Protein AF-R6BRM7-F1 (afdb_monomer_lite)

Sequence (82 aa):
MDDKTKADIDAGVPMVIVHWDENGTTTSQEAYNLENISLSDWQKEQLARATLEACRKFYSDPENVKKYEAWKAKRDETKKHK

Radius of gyration: 18.75 Å; chains: 1; bounding box: 39×40×42 Å

Secondary structure (DSSP, 8-state):
--HHHHHHHHTT--EEEEEE-TTS-EEEEEEESGGG----HHHHHHHHHHHHHHHHHHHHSHHHHHHHHHHHHHHHHHHHT-

Structure (mmCIF, N/CA/C/O backbone):
data_AF-R6BRM7-F1
#
_entry.id   AF-R6BRM7-F1
#
loop_
_atom_site.group_PDB
_atom_site.id
_atom_site.type_symbol
_atom_site.label_atom_id
_atom_site.label_alt_id
_atom_site.label_comp_id
_atom_site.label_asym_id
_atom_site.label_entity_id
_atom_site.label_seq_id
_atom_site.pdbx_PDB_ins_code
_atom_site.Cartn_x
_atom_site.Cartn_y
_atom_site.Cartn_z
_atom_site.occupancy
_atom_site.B_iso_or_equiv
_atom_site.auth_seq_id
_atom_site.auth_comp_id
_atom_site.auth_asym_id
_atom_site.auth_atom_id
_atom_site.pdbx_PDB_model_num
ATOM 1 N N . MET A 1 1 ? 8.317 11.451 -20.037 1.00 83.00 1 MET A N 1
ATOM 2 C CA . MET A 1 1 ? 8.955 10.175 -19.665 1.00 83.00 1 MET A CA 1
ATOM 3 C C . MET A 1 1 ? 10.294 10.096 -20.371 1.00 83.00 1 MET A C 1
ATOM 5 O O . MET A 1 1 ? 10.314 10.228 -21.594 1.00 83.00 1 MET A O 1
ATOM 9 N N . ASP A 1 2 ? 11.379 9.983 -19.610 1.00 91.81 2 ASP A N 1
ATOM 10 C CA . ASP A 1 2 ? 12.736 9.837 -20.146 1.00 91.81 2 ASP A CA 1
ATOM 11 C C . ASP A 1 2 ? 12.969 8.439 -20.747 1.00 91.81 2 ASP A C 1
ATOM 13 O O . ASP A 1 2 ? 12.170 7.518 -20.556 1.00 91.81 2 ASP A O 1
ATOM 17 N N . ASP A 1 3 ? 14.061 8.292 -21.496 1.00 96.31 3 ASP A N 1
ATOM 18 C CA . ASP A 1 3 ? 14.356 7.072 -22.252 1.00 96.31 3 ASP A CA 1
ATOM 19 C C . ASP A 1 3 ? 14.687 5.872 -21.357 1.00 96.31 3 ASP A C 1
ATOM 21 O O . ASP A 1 3 ? 14.371 4.740 -21.720 1.00 96.31 3 ASP A O 1
ATOM 25 N N . LYS A 1 4 ? 15.257 6.100 -20.166 1.00 94.88 4 LYS A N 1
ATOM 26 C CA . LYS A 1 4 ? 15.512 5.023 -19.203 1.00 94.88 4 LYS A CA 1
ATOM 27 C C . LYS A 1 4 ? 14.193 4.470 -18.672 1.00 94.88 4 LYS A C 1
ATOM 29 O O . LYS A 1 4 ? 14.018 3.258 -18.645 1.00 94.88 4 LYS A O 1
ATOM 34 N N . THR A 1 5 ? 13.267 5.346 -18.291 1.00 93.88 5 THR A N 1
ATOM 35 C CA . THR A 1 5 ? 11.950 4.942 -17.787 1.00 93.88 5 THR A CA 1
ATOM 36 C C . THR A 1 5 ? 11.185 4.124 -18.830 1.00 93.88 5 THR A C 1
ATOM 38 O O . THR A 1 5 ? 10.609 3.095 -18.489 1.00 93.88 5 THR A O 1
ATOM 41 N N . LYS A 1 6 ? 11.234 4.523 -20.109 1.00 95.31 6 LYS A N 1
ATOM 42 C CA . LYS A 1 6 ? 10.652 3.727 -21.204 1.00 95.31 6 LYS A CA 1
ATOM 43 C C . LYS A 1 6 ? 11.308 2.352 -21.323 1.00 95.31 6 LYS A C 1
ATOM 45 O O . LYS A 1 6 ? 10.602 1.354 -21.356 1.00 95.31 6 LYS A O 1
ATOM 50 N N . ALA A 1 7 ? 12.640 2.299 -21.329 1.00 97.44 7 ALA A N 1
ATOM 51 C CA . ALA A 1 7 ? 13.373 1.040 -21.435 1.00 97.44 7 ALA A CA 1
ATOM 52 C C . ALA A 1 7 ? 13.087 0.086 -20.259 1.00 97.44 7 ALA A C 1
ATOM 54 O O . ALA A 1 7 ? 12.938 -1.112 -20.476 1.00 97.44 7 ALA A O 1
ATOM 55 N N . ASP A 1 8 ? 12.972 0.603 -19.031 1.00 96.88 8 ASP A N 1
ATOM 56 C CA . ASP A 1 8 ? 12.634 -0.197 -17.848 1.00 96.88 8 ASP A CA 1
ATOM 57 C C . ASP A 1 8 ? 11.189 -0.742 -17.938 1.00 96.88 8 ASP A C 1
ATOM 59 O O . ASP A 1 8 ? 10.944 -1.902 -17.597 1.00 96.88 8 ASP A O 1
ATOM 63 N N . ILE A 1 9 ? 10.237 0.051 -18.455 1.00 95.94 9 ILE A N 1
ATOM 64 C CA . ILE A 1 9 ? 8.861 -0.405 -18.722 1.00 95.94 9 ILE A CA 1
ATOM 65 C C . ILE A 1 9 ? 8.848 -1.501 -19.794 1.00 95.94 9 ILE A C 1
ATOM 67 O O . ILE A 1 9 ? 8.249 -2.553 -19.569 1.00 95.94 9 ILE A O 1
ATOM 71 N N . ASP A 1 10 ? 9.539 -1.292 -20.917 1.00 96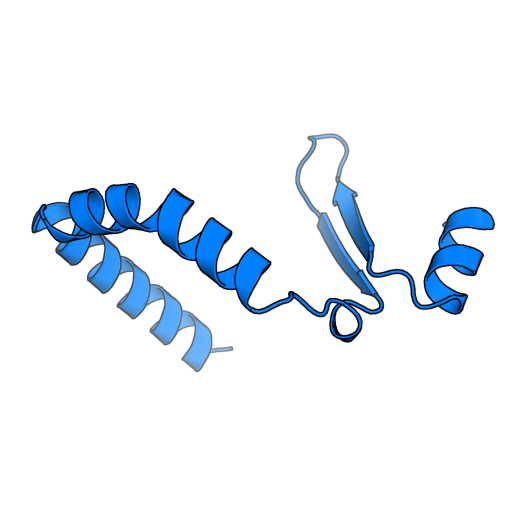.50 10 ASP A N 1
ATOM 72 C CA . ASP A 1 10 ? 9.629 -2.266 -22.013 1.00 96.50 10 ASP A CA 1
ATOM 73 C C . ASP A 1 10 ? 10.330 -3.565 -21.572 1.00 96.50 10 ASP A C 1
ATOM 75 O O . ASP A 1 10 ? 10.007 -4.651 -22.053 1.00 96.50 10 ASP A O 1
ATOM 79 N N . ALA A 1 11 ? 11.255 -3.477 -20.609 1.00 97.00 11 ALA A N 1
ATOM 80 C CA . ALA A 1 11 ? 11.922 -4.621 -19.987 1.00 97.00 11 ALA A CA 1
ATOM 81 C C . ALA A 1 11 ? 11.057 -5.359 -18.944 1.00 97.00 11 ALA A C 1
ATOM 83 O O . ALA A 1 11 ? 11.513 -6.339 -18.351 1.00 97.00 11 ALA A O 1
ATOM 84 N N . GLY A 1 12 ? 9.821 -4.914 -18.699 1.00 96.25 12 GLY A N 1
ATOM 85 C CA . GLY A 1 12 ? 8.899 -5.568 -17.772 1.00 96.25 12 GLY A CA 1
ATOM 86 C C . GLY A 1 12 ? 9.127 -5.217 -16.299 1.00 96.25 12 GLY A C 1
ATOM 87 O O . GLY A 1 12 ? 8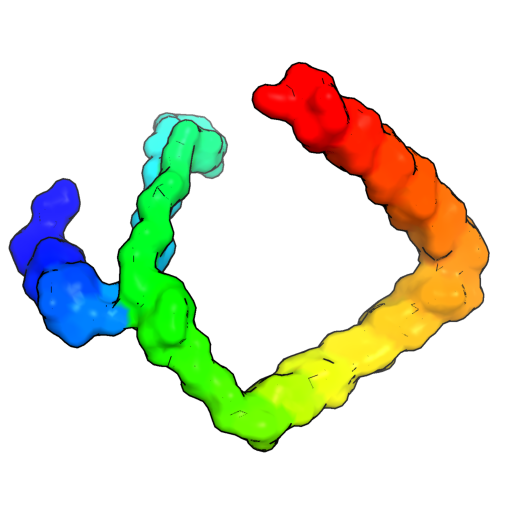.594 -5.908 -15.426 1.00 96.25 12 GLY A O 1
ATOM 88 N N . VAL A 1 13 ? 9.908 -4.175 -15.989 1.00 96.25 13 VAL A N 1
ATOM 89 C CA . VAL A 1 13 ? 10.147 -3.756 -14.601 1.00 96.25 13 VAL A CA 1
ATOM 90 C C . VAL A 1 13 ? 8.842 -3.195 -14.016 1.00 96.25 13 VAL A C 1
ATOM 92 O O . VAL A 1 13 ? 8.244 -2.301 -14.623 1.00 96.25 13 VAL A O 1
ATOM 95 N N . PRO A 1 14 ? 8.373 -3.693 -12.854 1.00 96.44 14 PRO A N 1
ATOM 96 C CA . PRO A 1 14 ? 7.177 -3.169 -12.204 1.00 96.44 14 PRO A CA 1
ATOM 97 C C . PRO A 1 14 ? 7.411 -1.741 -11.714 1.00 96.44 14 PRO A C 1
ATOM 99 O O . PRO A 1 14 ? 8.357 -1.476 -10.969 1.00 96.44 14 PRO A O 1
ATOM 102 N N . MET A 1 15 ? 6.533 -0.819 -12.110 1.00 95.94 15 MET A N 1
ATOM 103 C CA . MET A 1 15 ? 6.681 0.602 -11.805 1.00 95.94 15 MET A CA 1
ATOM 104 C C . MET A 1 15 ? 5.332 1.292 -11.632 1.00 95.94 15 MET A C 1
ATOM 106 O O . MET A 1 15 ? 4.347 0.976 -12.299 1.00 95.94 15 MET A O 1
ATOM 110 N N . VAL A 1 16 ? 5.309 2.286 -10.748 1.00 95.88 16 VAL A N 1
ATOM 111 C CA . VAL A 1 16 ? 4.220 3.252 -10.643 1.00 95.88 16 VAL A CA 1
ATOM 112 C C . VAL A 1 16 ? 4.791 4.642 -10.868 1.00 95.88 16 VAL A C 1
ATOM 114 O O . VAL A 1 16 ? 5.742 5.032 -10.193 1.00 95.88 16 VAL A O 1
ATOM 117 N N . ILE A 1 17 ? 4.180 5.395 -11.778 1.00 94.81 17 ILE A N 1
ATOM 118 C CA . ILE A 1 17 ? 4.490 6.805 -12.009 1.00 94.81 17 ILE A CA 1
ATOM 119 C C . ILE A 1 17 ? 3.344 7.619 -11.432 1.00 94.81 17 ILE A C 1
ATOM 121 O O . ILE A 1 17 ? 2.192 7.458 -11.830 1.00 94.81 17 ILE A O 1
ATOM 125 N N . VAL A 1 18 ? 3.664 8.467 -10.461 1.00 96.00 18 VAL A N 1
ATOM 126 C CA . VAL A 1 18 ? 2.705 9.362 -9.814 1.00 96.00 18 VAL A CA 1
ATOM 127 C C . VAL A 1 18 ? 2.973 10.769 -10.321 1.00 96.00 18 VAL A C 1
ATOM 129 O O . VAL A 1 18 ? 4.106 11.240 -10.268 1.00 96.00 18 VAL A O 1
ATOM 132 N N . HIS A 1 19 ? 1.934 11.433 -10.817 1.00 94.12 19 HIS A N 1
ATOM 133 C CA . HIS A 1 19 ? 2.008 12.829 -11.231 1.00 94.12 19 HIS A CA 1
ATOM 134 C C . HIS A 1 19 ? 1.475 13.711 -10.112 1.00 94.12 19 HIS A C 1
ATOM 136 O O . HIS A 1 19 ? 0.428 13.419 -9.528 1.00 94.12 19 HIS A O 1
ATOM 142 N N . TRP A 1 20 ? 2.192 14.791 -9.823 1.00 96.88 20 TRP A N 1
ATOM 143 C CA . TRP A 1 20 ? 1.807 15.781 -8.821 1.00 96.88 20 TRP A CA 1
ATOM 144 C C . TRP A 1 20 ? 1.622 17.150 -9.467 1.00 96.88 20 TRP A C 1
ATOM 146 O O . TRP A 1 20 ? 2.289 17.469 -10.453 1.00 96.88 20 TRP A O 1
ATOM 156 N N . ASP A 1 21 ? 0.717 17.951 -8.911 1.00 95.19 21 ASP A N 1
ATOM 157 C CA . ASP A 1 21 ? 0.644 19.379 -9.203 1.00 95.19 21 ASP A CA 1
ATOM 158 C C . ASP A 1 21 ? 1.689 20.177 -8.402 1.00 95.19 21 ASP A C 1
ATOM 160 O O . ASP A 1 21 ? 2.438 19.638 -7.582 1.00 95.19 21 ASP A O 1
ATOM 164 N N . GLU A 1 22 ? 1.725 21.491 -8.624 1.00 94.81 22 GLU A N 1
ATOM 165 C CA . GLU A 1 22 ? 2.633 22.420 -7.937 1.00 94.81 22 GLU A CA 1
ATOM 166 C C . GLU A 1 22 ? 2.439 22.452 -6.410 1.00 94.81 22 GLU A C 1
ATOM 168 O O . GLU A 1 22 ? 3.347 22.845 -5.680 1.00 94.81 22 GLU A O 1
ATOM 173 N N . ASN A 1 23 ? 1.282 22.001 -5.914 1.00 95.38 23 ASN A N 1
ATOM 174 C CA . ASN A 1 23 ? 0.961 21.932 -4.489 1.00 95.38 23 ASN A CA 1
ATOM 175 C C . ASN A 1 23 ? 1.304 20.563 -3.875 1.00 95.38 23 ASN A C 1
ATOM 177 O O . ASN A 1 23 ? 0.990 20.317 -2.709 1.00 95.38 23 ASN A O 1
ATOM 181 N N . GLY A 1 24 ? 1.912 19.652 -4.642 1.00 91.38 24 GLY A N 1
ATOM 182 C CA . GLY A 1 24 ? 2.220 18.290 -4.206 1.00 91.38 24 GLY A CA 1
ATOM 183 C C . GLY A 1 24 ? 0.996 17.374 -4.130 1.00 91.38 24 GLY A C 1
ATOM 184 O O . GLY A 1 24 ? 1.073 16.287 -3.553 1.00 91.38 24 GLY A O 1
ATOM 185 N N . THR A 1 25 ? -0.137 17.780 -4.704 1.00 94.44 25 THR A N 1
ATOM 186 C CA . THR A 1 25 ? -1.338 16.945 -4.775 1.00 94.44 25 THR A CA 1
ATOM 187 C C . THR A 1 25 ? -1.224 15.996 -5.958 1.00 94.44 25 THR A C 1
ATOM 189 O O . THR A 1 2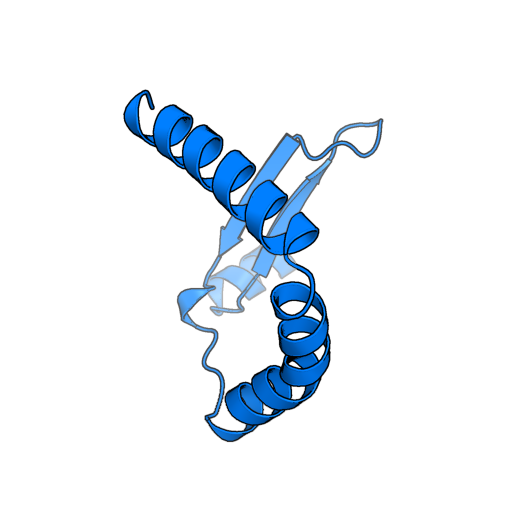5 ? -0.890 16.407 -7.066 1.00 94.44 25 THR A O 1
ATOM 192 N N . THR A 1 26 ? -1.507 14.711 -5.743 1.00 95.12 26 THR A N 1
ATOM 193 C CA . THR A 1 26 ? -1.508 13.720 -6.824 1.00 95.12 26 THR A CA 1
ATOM 194 C C . THR A 1 26 ? -2.633 14.003 -7.819 1.00 95.12 26 THR A C 1
ATOM 196 O O . THR A 1 26 ? -3.804 14.018 -7.443 1.00 95.12 26 THR A O 1
ATOM 199 N N . THR A 1 27 ? -2.281 14.185 -9.092 1.00 94.69 27 THR A N 1
ATOM 200 C CA . THR A 1 27 ? -3.220 14.475 -10.188 1.00 94.69 27 THR A CA 1
ATOM 201 C C . THR A 1 27 ? -3.568 13.233 -11.000 1.00 94.69 27 THR A C 1
ATOM 203 O O . THR A 1 27 ? -4.711 13.074 -11.428 1.00 94.69 27 THR A O 1
ATOM 206 N N . SER A 1 28 ? -2.613 12.323 -11.188 1.00 94.62 28 SER A N 1
ATOM 207 C CA . SER A 1 28 ? -2.828 11.037 -11.850 1.00 94.62 28 SER A CA 1
ATOM 208 C C . SER A 1 28 ? -1.772 10.009 -11.441 1.00 94.62 28 SER A C 1
ATOM 210 O O . SER A 1 28 ? -0.752 10.329 -10.828 1.00 94.62 28 SER A O 1
ATOM 212 N N . GLN A 1 29 ? -2.044 8.747 -11.766 1.00 95.19 29 GLN A N 1
ATOM 213 C CA . GLN A 1 29 ? -1.145 7.629 -11.522 1.00 95.19 29 GLN A CA 1
ATOM 214 C C . GLN A 1 29 ? -1.203 6.665 -12.706 1.00 95.19 29 GLN A C 1
ATOM 216 O O . GLN A 1 29 ? -2.286 6.328 -13.184 1.00 95.19 29 GLN A O 1
ATOM 221 N N . GLU A 1 30 ? -0.039 6.191 -13.131 1.00 94.75 30 GLU A N 1
ATOM 222 C CA . GLU A 1 30 ? 0.127 5.151 -14.141 1.00 94.75 30 GLU A CA 1
ATOM 223 C C . GLU A 1 30 ? 0.830 3.950 -13.504 1.00 94.75 30 GLU A C 1
ATOM 225 O O . GLU A 1 30 ? 1.763 4.113 -12.715 1.00 94.75 30 GLU A O 1
ATOM 230 N N . ALA A 1 31 ? 0.371 2.743 -13.824 1.00 96.00 31 ALA A N 1
ATOM 231 C CA . ALA A 1 31 ? 0.918 1.498 -13.305 1.00 96.00 31 ALA A CA 1
ATOM 232 C C . ALA A 1 31 ? 1.341 0.607 -14.473 1.00 96.00 31 ALA A C 1
ATOM 234 O O . ALA A 1 31 ? 0.545 0.357 -15.377 1.00 96.00 31 ALA A O 1
ATOM 235 N N . TYR A 1 32 ? 2.578 0.122 -14.422 1.00 96.69 32 TYR A N 1
ATOM 236 C CA . TYR A 1 32 ? 3.196 -0.699 -15.456 1.00 96.69 32 TYR A CA 1
ATOM 237 C C . TYR A 1 32 ? 3.724 -1.989 -14.834 1.00 96.69 32 TYR A C 1
ATOM 239 O O . TYR A 1 32 ? 4.377 -1.947 -13.788 1.00 96.69 32 TYR A O 1
ATOM 247 N N . ASN A 1 33 ? 3.460 -3.121 -15.489 1.00 96.69 33 ASN A N 1
ATOM 248 C CA . ASN A 1 33 ? 4.039 -4.430 -15.180 1.00 96.69 33 ASN A CA 1
ATOM 249 C C . ASN A 1 33 ? 3.860 -4.905 -13.723 1.00 96.69 33 ASN A C 1
ATOM 251 O O . ASN A 1 33 ? 4.653 -5.711 -13.235 1.00 96.69 33 ASN A O 1
ATOM 255 N N . LEU A 1 34 ? 2.867 -4.404 -12.976 1.00 94.81 34 LEU A N 1
ATOM 256 C CA . LEU A 1 34 ? 2.685 -4.778 -11.564 1.00 94.81 34 LEU A CA 1
ATOM 257 C C . LEU A 1 34 ? 2.353 -6.266 -11.396 1.00 94.81 34 LEU A C 1
ATOM 259 O O . LEU A 1 34 ? 2.647 -6.850 -10.357 1.00 94.81 34 LEU A O 1
ATOM 263 N N . GLU A 1 35 ? 1.795 -6.891 -12.427 1.00 93.88 35 GLU A N 1
ATOM 264 C CA . GLU A 1 35 ? 1.583 -8.330 -12.541 1.00 93.88 35 GLU A CA 1
ATOM 265 C C . GLU A 1 35 ? 2.885 -9.147 -12.514 1.00 93.88 35 GLU A C 1
ATOM 267 O O . GLU A 1 35 ? 2.854 -10.314 -12.128 1.00 93.88 35 GLU A O 1
ATOM 272 N N . ASN A 1 36 ? 4.032 -8.538 -12.840 1.00 94.75 36 ASN A N 1
ATOM 273 C CA . ASN A 1 36 ? 5.343 -9.187 -12.752 1.00 94.75 36 ASN A CA 1
ATOM 274 C C . ASN A 1 36 ? 5.875 -9.242 -11.312 1.00 94.75 36 ASN A C 1
ATOM 276 O O . ASN A 1 36 ? 6.876 -9.912 -11.045 1.00 94.75 36 ASN A O 1
ATOM 280 N N . ILE A 1 37 ? 5.217 -8.568 -10.358 1.00 91.25 37 ILE A N 1
ATOM 281 C CA . ILE A 1 37 ? 5.542 -8.703 -8.939 1.00 91.25 37 ILE A CA 1
ATOM 282 C C . ILE A 1 37 ? 5.071 -10.076 -8.462 1.00 91.25 37 ILE A C 1
ATOM 284 O O . ILE A 1 37 ? 3.891 -10.305 -8.201 1.00 91.25 37 ILE A O 1
ATOM 288 N N . SER A 1 38 ? 6.028 -10.977 -8.268 1.00 90.00 38 SER A N 1
ATOM 289 C CA . SER A 1 38 ? 5.806 -12.250 -7.594 1.00 90.00 38 SER A CA 1
ATOM 290 C C . SER A 1 38 ? 6.509 -12.243 -6.243 1.00 90.00 38 SER A C 1
ATOM 292 O O . SER A 1 38 ? 7.732 -12.134 -6.163 1.00 90.00 38 SER A O 1
ATOM 294 N N . LEU A 1 39 ? 5.725 -12.338 -5.168 1.00 89.81 39 LEU A N 1
ATOM 295 C CA . LEU A 1 39 ? 6.254 -12.507 -3.818 1.00 89.81 39 LEU A CA 1
ATOM 296 C C . LEU A 1 39 ? 6.409 -13.995 -3.518 1.00 89.81 39 LEU A C 1
ATOM 298 O O . LEU A 1 39 ? 5.464 -14.772 -3.700 1.00 89.81 39 LEU A O 1
ATOM 302 N N . SER A 1 40 ? 7.568 -14.382 -2.988 1.00 94.88 40 SER A N 1
ATOM 303 C CA . SER A 1 40 ? 7.743 -15.722 -2.433 1.00 94.88 40 SER A CA 1
ATOM 304 C C . SER A 1 40 ? 6.842 -15.916 -1.213 1.00 94.88 40 SER A C 1
ATOM 306 O O . SER A 1 40 ? 6.456 -14.956 -0.539 1.00 94.88 40 SER A O 1
ATOM 308 N N . ASP A 1 41 ? 6.515 -17.165 -0.888 1.00 96.31 41 ASP A N 1
ATOM 309 C CA . ASP A 1 41 ? 5.685 -17.447 0.287 1.00 96.31 41 ASP A CA 1
ATOM 310 C C . ASP A 1 41 ? 6.351 -16.979 1.583 1.00 96.31 41 ASP A C 1
ATOM 312 O O . ASP A 1 41 ? 5.676 -16.448 2.461 1.00 96.31 41 ASP A O 1
ATOM 316 N N . TRP A 1 42 ? 7.684 -17.041 1.651 1.00 96.62 42 TRP A N 1
ATOM 317 C CA . TRP A 1 42 ? 8.441 -16.462 2.758 1.00 96.62 42 TRP A CA 1
ATOM 318 C C . TRP A 1 42 ? 8.240 -14.943 2.864 1.00 96.62 42 TRP A C 1
ATOM 320 O O . TRP A 1 42 ? 7.977 -14.442 3.953 1.00 96.62 42 TRP A O 1
ATOM 330 N N . GLN A 1 43 ? 8.300 -14.195 1.753 1.00 95.75 43 GLN A N 1
ATOM 331 C CA . GLN A 1 43 ? 8.061 -12.743 1.770 1.00 95.75 43 GLN A CA 1
ATOM 332 C C . GLN A 1 43 ? 6.630 -12.408 2.214 1.00 95.75 43 GLN A C 1
ATOM 334 O O . GLN A 1 43 ? 6.437 -11.493 3.019 1.00 95.75 43 GLN A O 1
ATOM 339 N N . LYS A 1 44 ? 5.632 -13.168 1.742 1.00 95.50 44 LYS A N 1
ATOM 340 C CA . LYS A 1 44 ? 4.235 -13.025 2.189 1.00 95.50 44 LYS A CA 1
ATOM 341 C C . LYS A 1 44 ? 4.108 -13.292 3.688 1.00 95.50 44 LYS A C 1
ATOM 343 O O . LYS A 1 44 ? 3.429 -12.545 4.388 1.00 95.50 44 LYS A O 1
ATOM 348 N N . GLU A 1 45 ? 4.783 -14.324 4.189 1.00 97.44 45 GLU A N 1
ATOM 349 C CA . GLU A 1 45 ? 4.786 -14.670 5.608 1.00 97.44 45 GLU A CA 1
ATOM 350 C C . GLU A 1 45 ? 5.430 -13.571 6.461 1.00 97.44 45 GLU A C 1
ATOM 352 O 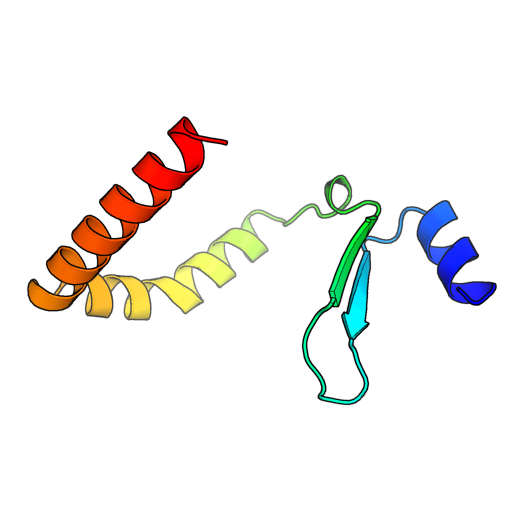O . GLU A 1 45 ? 4.867 -13.188 7.486 1.00 97.44 45 GLU A O 1
ATOM 357 N N . GLN A 1 46 ? 6.570 -13.018 6.037 1.00 97.56 46 GLN A N 1
ATOM 358 C CA . GLN A 1 46 ? 7.211 -11.911 6.750 1.00 97.56 46 GLN A CA 1
ATOM 359 C C . GLN A 1 46 ? 6.303 -10.681 6.811 1.00 97.56 46 GLN A C 1
ATOM 361 O O . GLN A 1 46 ? 6.144 -10.091 7.880 1.00 97.56 46 GLN A O 1
ATOM 366 N N . LEU A 1 47 ? 5.643 -10.331 5.701 1.00 95.75 47 LEU A N 1
ATOM 367 C CA . LEU A 1 47 ? 4.685 -9.225 5.675 1.00 95.75 47 LEU A CA 1
ATOM 368 C C . LEU A 1 47 ? 3.499 -9.478 6.619 1.00 95.75 47 LEU A C 1
ATOM 370 O O . LEU A 1 47 ? 3.106 -8.588 7.378 1.00 95.75 47 LEU A O 1
ATOM 374 N N . ALA A 1 48 ? 2.951 -10.695 6.616 1.00 96.50 48 ALA A N 1
ATOM 375 C CA . ALA A 1 48 ? 1.870 -11.075 7.519 1.00 96.50 48 ALA A CA 1
ATOM 376 C C . ALA A 1 48 ? 2.310 -10.982 8.987 1.00 96.50 48 ALA A C 1
ATOM 378 O O . ALA A 1 48 ? 1.607 -10.392 9.802 1.00 96.50 48 ALA A O 1
ATOM 379 N N . ARG A 1 49 ? 3.498 -11.492 9.334 1.00 97.19 49 ARG A N 1
ATOM 380 C CA . ARG A 1 49 ? 4.052 -11.418 10.697 1.00 97.19 49 ARG A CA 1
ATOM 381 C C . ARG A 1 49 ? 4.266 -9.978 11.152 1.00 97.19 49 ARG A C 1
ATOM 383 O O . ARG A 1 49 ? 3.868 -9.641 12.263 1.00 97.19 49 ARG A O 1
ATOM 390 N N . ALA A 1 50 ? 4.834 -9.136 10.290 1.00 97.38 50 ALA A N 1
ATOM 391 C CA . ALA A 1 50 ? 5.090 -7.729 10.589 1.00 97.38 50 ALA A CA 1
ATOM 392 C C . ALA A 1 50 ? 3.800 -6.927 10.838 1.00 97.38 50 ALA A C 1
ATOM 394 O O . ALA A 1 50 ? 3.803 -5.975 11.613 1.00 97.38 50 ALA A O 1
ATOM 395 N N . THR A 1 51 ? 2.690 -7.310 10.201 1.00 97.19 51 THR A N 1
ATOM 396 C CA . THR A 1 51 ? 1.408 -6.589 10.295 1.00 97.19 51 THR A CA 1
ATOM 397 C C . THR A 1 51 ? 0.428 -7.193 11.304 1.00 97.19 51 THR A C 1
ATOM 399 O O . THR A 1 51 ? -0.470 -6.494 11.778 1.00 97.19 51 THR A O 1
ATOM 402 N N . LEU A 1 52 ? 0.609 -8.460 11.693 1.00 97.44 52 LEU A N 1
ATOM 403 C CA . LEU A 1 52 ? -0.339 -9.210 12.521 1.00 97.44 52 LEU A CA 1
ATOM 404 C C . LEU A 1 52 ? -0.650 -8.534 13.860 1.00 97.44 52 LEU A C 1
ATOM 406 O O . LEU A 1 52 ? -1.808 -8.515 14.278 1.00 97.44 52 LEU A O 1
ATOM 410 N N . GLU A 1 53 ? 0.354 -7.987 14.546 1.00 97.31 53 GLU A N 1
ATOM 411 C CA . GLU A 1 53 ? 0.145 -7.329 15.841 1.00 97.31 53 GLU A CA 1
ATOM 412 C C . GLU A 1 53 ? -0.697 -6.056 15.700 1.00 97.31 53 GLU A C 1
ATOM 414 O O . GLU A 1 53 ? -1.657 -5.860 16.449 1.00 97.31 53 GLU A O 1
ATOM 419 N N . ALA A 1 54 ? -0.404 -5.235 14.690 1.00 97.19 54 ALA A N 1
ATOM 420 C CA . ALA A 1 54 ? -1.185 -4.042 14.391 1.00 97.19 54 ALA A CA 1
ATOM 421 C C . ALA A 1 54 ? -2.638 -4.402 14.047 1.00 97.19 54 ALA A C 1
ATOM 423 O O . ALA A 1 54 ? -3.564 -3.777 14.567 1.00 97.19 54 ALA A O 1
ATOM 424 N N . CYS A 1 55 ? -2.854 -5.454 13.248 1.00 97.19 55 CYS A N 1
ATOM 425 C CA . CYS A 1 55 ? -4.192 -5.967 12.962 1.00 97.19 55 CYS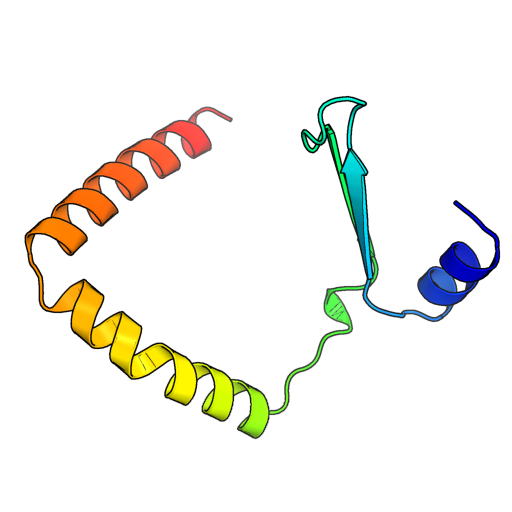 A CA 1
ATOM 426 C C . CYS A 1 55 ? -4.908 -6.418 14.242 1.00 97.19 55 CYS A C 1
ATOM 428 O O . CYS A 1 55 ? -6.043 -6.013 14.480 1.00 97.19 55 CYS A O 1
ATOM 430 N N . ARG A 1 56 ? -4.254 -7.211 15.099 1.00 97.75 56 ARG A N 1
ATOM 431 C CA . ARG A 1 56 ? -4.839 -7.665 16.373 1.00 97.75 56 ARG A CA 1
ATOM 432 C C . ARG A 1 56 ? -5.250 -6.491 17.252 1.00 97.75 56 ARG A C 1
ATOM 434 O O . ARG A 1 56 ? -6.376 -6.472 17.739 1.00 97.75 56 ARG A O 1
ATOM 441 N N . LYS A 1 57 ? -4.376 -5.494 17.404 1.00 97.69 57 LYS A N 1
ATOM 442 C CA . LYS A 1 57 ? -4.668 -4.278 18.169 1.00 97.69 57 LYS A CA 1
ATOM 443 C C . LYS A 1 57 ? -5.863 -3.525 17.585 1.00 97.69 57 LYS A C 1
ATOM 445 O O . LYS A 1 57 ? -6.763 -3.148 18.329 1.00 97.69 57 LYS A O 1
ATOM 450 N N . PHE A 1 58 ? -5.903 -3.361 16.265 1.00 97.88 58 PHE A N 1
ATOM 451 C CA . PHE A 1 58 ? -7.005 -2.693 15.579 1.00 97.88 58 PHE A CA 1
ATOM 452 C C . PHE A 1 58 ? -8.350 -3.381 15.846 1.00 97.88 58 PHE A C 1
ATOM 454 O O . PHE A 1 58 ? -9.289 -2.724 16.282 1.00 97.88 58 PHE A O 1
ATOM 461 N N . TYR A 1 59 ? -8.426 -4.700 15.644 1.00 97.25 59 TYR A N 1
ATOM 462 C CA . TYR A 1 59 ? -9.666 -5.468 15.807 1.00 97.25 59 TYR A CA 1
ATOM 463 C C . TYR A 1 59 ? -10.041 -5.757 17.267 1.00 97.25 59 TYR A C 1
ATOM 465 O O . TYR A 1 59 ? -11.180 -6.133 17.531 1.00 97.25 59 TYR A O 1
ATOM 473 N N . SER A 1 60 ? -9.117 -5.580 18.217 1.00 97.75 60 SER A N 1
ATOM 474 C CA . SER A 1 60 ? -9.416 -5.707 19.650 1.00 97.75 60 SER A CA 1
ATOM 475 C C . SER A 1 60 ? -10.238 -4.543 20.213 1.00 97.75 60 SER A C 1
ATOM 477 O O . SER A 1 60 ? -10.852 -4.694 21.265 1.00 97.75 60 SER A O 1
ATOM 479 N N . ASP A 1 61 ? -10.264 -3.401 19.519 1.00 97.88 61 ASP A N 1
ATOM 480 C CA . ASP A 1 61 ? -11.019 -2.212 19.912 1.00 97.88 61 ASP A CA 1
ATOM 481 C C . ASP A 1 61 ? -12.340 -2.126 19.116 1.00 97.88 61 ASP A C 1
ATOM 483 O O . ASP A 1 61 ? -12.315 -1.880 17.901 1.00 97.88 61 ASP A O 1
ATOM 487 N N . PRO A 1 62 ? -13.507 -2.288 19.770 1.00 97.38 62 PRO A N 1
ATOM 488 C CA . PRO A 1 62 ? -14.808 -2.229 19.107 1.00 97.38 62 PRO A CA 1
ATOM 489 C C . PRO A 1 62 ? -15.079 -0.912 18.366 1.00 97.38 62 PRO A C 1
ATOM 491 O O . PRO A 1 62 ? -15.774 -0.918 17.347 1.00 97.38 62 PRO A O 1
ATOM 494 N N . GLU A 1 63 ? -14.528 0.216 18.825 1.00 97.81 63 GLU A N 1
ATOM 495 C CA . GLU A 1 63 ? -14.740 1.512 18.173 1.00 97.81 63 GLU A CA 1
ATOM 496 C C . GLU A 1 63 ? -13.991 1.604 16.838 1.00 97.81 63 GLU A C 1
ATOM 498 O O . GLU A 1 63 ? -14.510 2.180 15.875 1.00 97.81 63 GLU A O 1
ATOM 503 N N . ASN A 1 64 ? -12.810 0.987 16.731 1.00 97.69 64 ASN A N 1
ATOM 504 C CA . ASN A 1 64 ? -12.085 0.886 15.462 1.00 97.69 64 ASN A CA 1
ATOM 505 C C . ASN A 1 64 ? -12.866 0.050 14.448 1.00 97.69 64 ASN A C 1
ATOM 507 O O . ASN A 1 64 ? -13.031 0.469 13.300 1.00 97.69 64 ASN A O 1
ATOM 511 N N . VAL A 1 65 ? -13.408 -1.090 14.885 1.00 97.19 65 VAL A N 1
ATOM 512 C CA . VAL A 1 65 ? -14.230 -1.965 14.035 1.00 97.19 65 VAL A CA 1
ATOM 513 C C . VAL A 1 65 ? -15.485 -1.233 13.561 1.00 97.19 65 VAL A C 1
ATOM 515 O O . VAL A 1 65 ? -15.787 -1.228 12.369 1.00 97.19 65 VAL A O 1
ATOM 518 N N . LYS A 1 66 ? -16.180 -0.529 14.459 1.00 97.94 66 LYS A N 1
ATOM 519 C CA . LYS A 1 66 ? -17.373 0.258 14.120 1.00 97.94 66 LYS A CA 1
ATOM 520 C C . LYS A 1 66 ? -17.078 1.352 13.092 1.00 97.94 66 LYS A C 1
ATOM 522 O O . LYS A 1 66 ? -17.824 1.504 12.123 1.00 97.94 66 LYS A O 1
ATOM 527 N N . LYS A 1 67 ? -15.988 2.107 13.274 1.00 97.38 67 LYS A N 1
ATOM 528 C CA . LYS A 1 67 ? -15.552 3.136 12.313 1.00 97.38 67 LYS A CA 1
ATOM 529 C C . LYS A 1 67 ? -15.201 2.527 10.957 1.00 97.38 67 LYS A C 1
ATOM 531 O O . LYS A 1 67 ? -15.586 3.084 9.930 1.00 97.38 67 LYS A O 1
ATOM 536 N N . TYR A 1 68 ? -14.509 1.388 10.954 1.00 96.56 68 TYR A N 1
ATOM 537 C CA . TYR A 1 68 ? -14.152 0.673 9.733 1.00 96.56 68 TYR A CA 1
ATOM 538 C C . TYR A 1 68 ? -15.384 0.204 8.957 1.00 96.56 68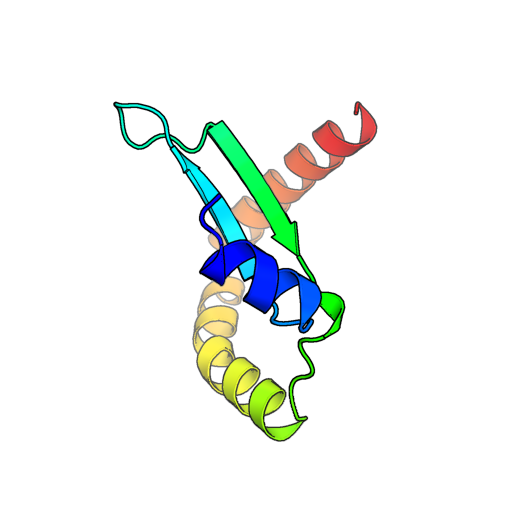 TYR A C 1
ATOM 540 O O . TYR A 1 68 ? -15.482 0.478 7.763 1.00 96.56 68 TYR A O 1
ATOM 548 N N . GLU A 1 69 ? -16.348 -0.437 9.620 1.00 97.06 69 GLU A N 1
ATOM 549 C CA . GLU A 1 69 ? -17.569 -0.910 8.959 1.00 97.06 69 GLU A CA 1
ATOM 550 C C . GLU A 1 69 ? -18.416 0.255 8.424 1.00 97.06 69 GLU A C 1
ATOM 552 O O . GLU A 1 69 ? -18.901 0.199 7.294 1.00 97.06 69 GLU A O 1
ATOM 557 N N . ALA A 1 70 ? -18.517 1.365 9.165 1.00 97.00 70 ALA A N 1
ATOM 558 C CA . ALA A 1 70 ? -19.199 2.567 8.683 1.00 97.00 70 ALA A CA 1
ATOM 559 C C . ALA A 1 70 ? -18.514 3.177 7.444 1.00 97.00 70 ALA A C 1
ATOM 561 O O . ALA A 1 70 ? -19.185 3.598 6.500 1.00 97.00 70 ALA A O 1
ATOM 562 N N . TRP A 1 71 ? -17.179 3.223 7.424 1.00 96.00 71 TRP A N 1
ATOM 563 C CA . TRP A 1 71 ? -16.418 3.659 6.251 1.00 96.00 71 TRP A CA 1
ATOM 564 C C . TRP A 1 71 ? -16.607 2.710 5.062 1.00 96.00 71 TRP A C 1
ATOM 566 O O . TRP A 1 71 ? -16.829 3.162 3.937 1.00 96.00 71 TRP A O 1
ATOM 576 N N . LYS A 1 72 ? -16.550 1.398 5.308 1.00 95.44 72 LYS A N 1
ATOM 577 C CA . LYS A 1 72 ? -16.692 0.352 4.293 1.00 95.44 72 LYS A CA 1
ATOM 578 C C . LYS A 1 72 ? -18.067 0.401 3.628 1.00 95.44 72 LYS A C 1
ATOM 580 O O . LYS A 1 72 ? -18.125 0.371 2.403 1.00 95.44 72 LYS A O 1
ATOM 585 N N . ALA A 1 73 ? -19.137 0.576 4.408 1.00 95.56 73 ALA A N 1
ATOM 586 C CA . ALA A 1 73 ? -20.493 0.758 3.891 1.00 95.56 73 ALA A CA 1
ATOM 587 C C . ALA A 1 73 ? -20.577 1.954 2.927 1.00 95.56 73 ALA A C 1
ATOM 589 O O . ALA A 1 73 ? -20.974 1.785 1.776 1.00 95.56 73 ALA A O 1
ATOM 590 N N . LYS A 1 74 ? -20.086 3.130 3.347 1.00 94.50 74 LYS A N 1
ATOM 591 C CA . LYS A 1 74 ? -20.051 4.333 2.495 1.00 94.50 74 LYS A CA 1
ATOM 592 C C . LYS A 1 74 ? -19.246 4.115 1.215 1.00 94.50 74 LYS A C 1
ATOM 594 O O . LYS A 1 74 ? -19.682 4.486 0.133 1.00 94.50 74 LYS A O 1
ATOM 599 N N . ARG A 1 75 ? -18.062 3.505 1.319 1.00 92.19 75 ARG A N 1
ATOM 600 C CA . ARG A 1 75 ? -17.201 3.214 0.163 1.00 92.19 75 ARG A CA 1
ATOM 601 C C . ARG A 1 75 ? -17.906 2.311 -0.849 1.00 92.19 75 ARG A C 1
ATOM 603 O O . ARG A 1 75 ? -17.801 2.545 -2.053 1.00 92.19 75 ARG A O 1
ATOM 610 N N . ASP A 1 76 ? -18.577 1.269 -0.372 1.00 92.56 76 ASP A N 1
ATOM 611 C CA . ASP A 1 76 ? -19.232 0.283 -1.229 1.00 92.56 76 ASP A CA 1
ATOM 612 C C . ASP A 1 76 ? -20.512 0.849 -1.867 1.00 92.56 76 ASP A C 1
ATOM 614 O O . ASP A 1 76 ? -20.813 0.526 -3.015 1.00 92.56 76 ASP A O 1
ATOM 618 N N . GLU A 1 77 ? -21.213 1.763 -1.191 1.00 90.00 77 GLU A N 1
ATOM 619 C CA . GLU A 1 77 ? -22.283 2.571 -1.789 1.00 90.00 77 GLU A CA 1
ATOM 620 C C . GLU A 1 77 ? -21.756 3.451 -2.928 1.00 90.00 77 GLU A C 1
ATOM 622 O O . GLU A 1 77 ? -22.312 3.420 -4.027 1.00 90.00 77 GLU A O 1
ATOM 627 N N . THR A 1 78 ? -20.643 4.164 -2.722 1.00 78.06 78 THR A N 1
ATOM 628 C CA . THR A 1 78 ? -20.023 5.002 -3.763 1.00 78.06 78 THR A CA 1
ATOM 629 C C . THR A 1 78 ? -19.583 4.186 -4.980 1.00 78.06 78 THR A C 1
ATOM 631 O O . THR A 1 78 ? -19.685 4.662 -6.106 1.00 78.06 78 THR A O 1
ATOM 634 N N . LYS A 1 79 ? -19.119 2.945 -4.782 1.00 73.31 79 LYS A N 1
ATOM 635 C CA . LYS A 1 79 ? -18.735 2.046 -5.884 1.00 73.31 79 LYS A CA 1
ATOM 636 C C . LYS A 1 79 ? -19.920 1.504 -6.683 1.00 73.31 79 LYS A C 1
ATOM 638 O O . LYS A 1 79 ? -19.732 1.172 -7.841 1.00 73.31 79 LYS A O 1
ATOM 643 N N . LYS A 1 80 ? -21.111 1.393 -6.089 1.00 66.69 80 LYS A N 1
ATOM 644 C CA . LYS A 1 80 ? -22.325 0.944 -6.798 1.00 66.69 80 LYS A CA 1
ATOM 645 C C . LYS A 1 80 ? -22.921 2.013 -7.718 1.00 66.69 80 LYS A C 1
ATOM 647 O O . LYS A 1 80 ? -23.708 1.675 -8.591 1.00 66.69 80 LYS A O 1
ATOM 652 N N . HIS A 1 81 ? -22.573 3.279 -7.499 1.00 55.94 81 HIS A N 1
ATOM 653 C CA . HIS A 1 81 ? -23.076 4.428 -8.261 1.00 55.94 81 HIS A CA 1
ATOM 654 C C . HIS A 1 81 ? -22.036 4.981 -9.251 1.00 55.94 81 HIS A C 1
ATOM 656 O O . HIS A 1 81 ? -22.193 6.096 -9.747 1.00 55.94 81 HIS A O 1
ATOM 662 N N . LYS A 1 82 ? -20.964 4.223 -9.500 1.00 47.00 82 LYS A N 1
ATOM 663 C CA . LYS A 1 82 ? -19.884 4.529 -10.438 1.00 47.00 82 LYS A CA 1
ATOM 664 C C . LYS A 1 82 ? -19.862 3.469 -11.529 1.00 47.00 82 LYS A C 1
ATOM 666 O O . LYS A 1 82 ? -19.580 3.852 -12.680 1.00 47.00 82 LYS A O 1
#

Foldseek 3Di:
DDPVVVVCLVVLNWDKDFDADPVRHTPDIDTGNVVVDDDDPVRVVVVCVVCVVVVCVQVVDVVSVVVVVVVVVVVVVVVVVD

pLDDT: mean 93.63, std 8.34, range [47.0, 97.94]